Protein AF-C4GML8-F1 (afdb_monomer_lite)

Structure (mmCIF, N/CA/C/O backbone):
data_AF-C4GML8-F1
#
_entry.id   AF-C4GML8-F1
#
loop_
_atom_site.group_PDB
_atom_site.id
_atom_site.type_symbol
_atom_site.label_atom_id
_atom_site.label_alt_id
_atom_site.label_comp_id
_atom_site.label_asym_id
_atom_site.label_entity_id
_atom_site.label_seq_id
_atom_site.pdbx_PDB_ins_code
_atom_site.Cartn_x
_atom_site.Cartn_y
_atom_site.Cartn_z
_atom_site.occupancy
_atom_site.B_iso_or_equiv
_atom_site.auth_seq_id
_atom_site.auth_comp_id
_atom_site.auth_asym_id
_atom_site.auth_atom_id
_atom_site.pdbx_PDB_model_num
ATOM 1 N N . MET A 1 1 ? 19.167 20.662 -30.685 1.00 49.91 1 MET A N 1
ATOM 2 C CA . MET A 1 1 ? 19.115 19.380 -29.944 1.00 49.91 1 MET A CA 1
ATOM 3 C C . MET A 1 1 ? 18.781 18.177 -30.853 1.00 49.91 1 MET A C 1
ATOM 5 O O . MET A 1 1 ? 18.110 17.264 -30.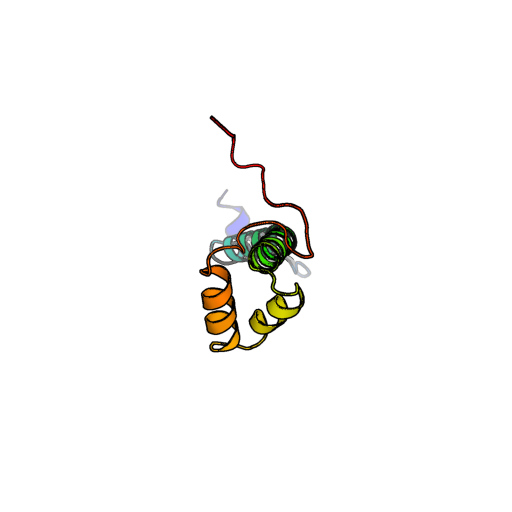412 1.00 49.91 1 MET A O 1
ATOM 9 N N . TRP A 1 2 ? 19.247 18.141 -32.112 1.00 54.75 2 TRP A N 1
ATOM 10 C CA . TRP A 1 2 ? 19.088 16.977 -33.018 1.00 54.75 2 TRP A CA 1
ATOM 11 C C . TRP A 1 2 ? 20.433 16.409 -33.516 1.00 54.75 2 TRP A C 1
ATOM 13 O O . TRP A 1 2 ? 20.483 15.290 -34.006 1.00 54.75 2 TRP A O 1
ATOM 23 N N . LEU A 1 3 ? 21.545 17.137 -33.335 1.00 54.97 3 LEU A N 1
ATOM 24 C CA . LEU A 1 3 ? 22.870 16.745 -33.842 1.00 54.97 3 LEU A CA 1
ATOM 25 C C . LEU A 1 3 ? 23.557 15.635 -33.025 1.00 54.97 3 LEU A C 1
ATOM 27 O O . LEU A 1 3 ? 24.252 14.805 -33.595 1.00 54.97 3 LEU A O 1
ATOM 31 N N . VAL A 1 4 ? 23.300 15.543 -31.715 1.00 60.91 4 VAL A N 1
ATOM 32 C CA . VAL A 1 4 ? 23.868 14.484 -30.846 1.00 60.91 4 VAL A CA 1
ATOM 33 C C . VAL A 1 4 ? 23.295 13.097 -31.186 1.00 60.91 4 VAL A C 1
ATOM 35 O O . VAL A 1 4 ? 23.887 12.066 -30.891 1.00 60.91 4 VAL A O 1
ATOM 38 N N . ALA A 1 5 ? 22.156 13.056 -31.880 1.00 61.53 5 ALA A N 1
ATOM 39 C CA . ALA A 1 5 ? 21.475 11.833 -32.276 1.00 61.53 5 ALA A CA 1
ATOM 40 C C . ALA A 1 5 ? 22.015 11.192 -33.581 1.00 61.53 5 ALA A C 1
ATOM 42 O O . ALA A 1 5 ? 21.501 10.170 -34.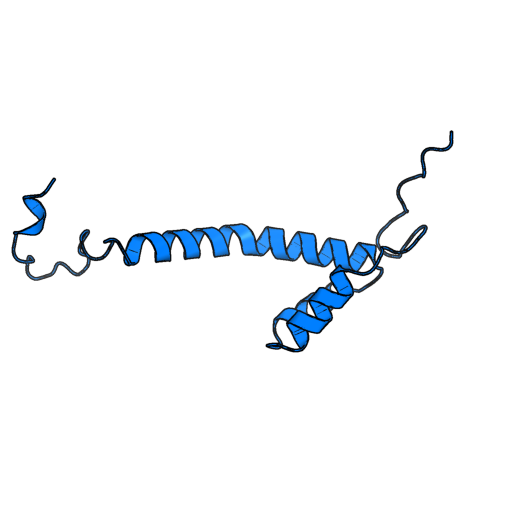033 1.00 61.53 5 ALA A O 1
ATOM 43 N N . ALA A 1 6 ? 23.039 11.741 -34.221 1.00 67.50 6 ALA A N 1
ATOM 44 C CA . ALA A 1 6 ? 23.612 11.130 -35.425 1.00 67.50 6 ALA A CA 1
ATOM 45 C C . ALA A 1 6 ? 25.017 10.562 -35.199 1.00 67.50 6 ALA A C 1
ATOM 47 O O . ALA A 1 6 ? 25.541 9.881 -36.077 1.00 67.50 6 ALA A O 1
ATOM 48 N N . LEU A 1 7 ? 25.621 10.821 -34.035 1.00 71.75 7 LEU A N 1
ATOM 49 C CA . LEU A 1 7 ? 26.979 10.377 -33.762 1.00 71.75 7 LEU A CA 1
ATOM 50 C C . LEU A 1 7 ? 27.003 8.871 -33.445 1.00 71.75 7 LEU A C 1
ATOM 52 O O . LEU A 1 7 ? 26.154 8.399 -32.677 1.00 71.75 7 LEU A O 1
ATOM 56 N N . PRO A 1 8 ? 27.929 8.110 -34.059 1.00 68.25 8 PRO A N 1
ATOM 57 C CA . PRO A 1 8 ? 28.176 6.724 -33.686 1.00 68.25 8 PRO A CA 1
ATOM 58 C C . PRO A 1 8 ? 28.634 6.654 -32.224 1.00 68.25 8 PRO A C 1
ATOM 60 O O . PRO A 1 8 ? 29.220 7.601 -31.706 1.00 68.25 8 PRO A O 1
ATOM 63 N N . ASN A 1 9 ? 28.324 5.548 -31.546 1.00 73.19 9 ASN A N 1
ATOM 64 C CA . ASN A 1 9 ? 28.682 5.388 -30.138 1.00 73.19 9 ASN A CA 1
ATOM 65 C C . ASN A 1 9 ? 30.205 5.295 -29.991 1.00 73.19 9 ASN A C 1
ATOM 67 O O . ASN A 1 9 ? 30.847 4.539 -30.726 1.00 73.19 9 ASN A O 1
ATOM 71 N N . GLU A 1 10 ? 30.752 6.001 -29.004 1.00 81.25 10 GLU A N 1
ATOM 72 C CA . GLU A 1 10 ? 32.143 5.821 -28.603 1.00 81.25 10 GLU A CA 1
ATOM 73 C C . GLU A 1 10 ? 32.313 4.411 -28.001 1.00 81.25 10 GLU A C 1
ATOM 75 O O . GLU A 1 10 ? 31.476 3.980 -27.194 1.00 81.25 10 GLU A O 1
ATOM 80 N N . PRO A 1 11 ? 33.360 3.653 -28.374 1.00 76.62 11 PRO A N 1
ATOM 81 C CA . PRO A 1 11 ? 33.616 2.349 -27.780 1.00 76.62 11 PRO A CA 1
ATOM 82 C C . PRO A 1 11 ? 33.846 2.503 -26.271 1.00 76.62 11 PRO A C 1
ATOM 84 O O . PRO A 1 11 ? 34.821 3.119 -25.847 1.00 76.62 11 PRO A O 1
ATOM 87 N N . GLY A 1 12 ? 32.946 1.941 -25.461 1.00 74.50 12 GLY A N 1
ATOM 88 C CA . GLY A 1 12 ? 32.971 2.063 -23.999 1.00 74.50 12 GLY A CA 1
ATOM 89 C C . GLY A 1 12 ? 31.828 2.889 -23.410 1.00 74.50 12 GLY A C 1
ATOM 90 O O . GLY A 1 12 ? 31.694 2.911 -22.191 1.00 74.50 12 GLY A O 1
ATOM 91 N N . ASP A 1 13 ? 30.980 3.510 -24.236 1.00 73.75 13 ASP A N 1
ATOM 92 C CA . ASP A 1 13 ? 29.756 4.152 -23.757 1.00 73.75 13 ASP A CA 1
ATOM 93 C C . ASP A 1 13 ? 28.625 3.125 -23.571 1.00 73.75 13 ASP A C 1
ATOM 95 O O . ASP A 1 13 ? 28.043 2.601 -24.524 1.00 73.75 13 ASP A O 1
ATOM 99 N N . ASN A 1 14 ? 28.339 2.814 -22.312 1.00 70.50 14 ASN A N 1
ATOM 100 C CA . ASN A 1 14 ? 27.311 1.880 -21.861 1.00 70.50 14 ASN A CA 1
ATOM 101 C C . ASN A 1 14 ? 25.982 2.564 -21.492 1.00 70.50 14 ASN A C 1
ATOM 103 O O . ASN A 1 14 ? 25.011 1.859 -21.219 1.00 70.50 14 ASN A O 1
ATOM 107 N N . PHE A 1 15 ? 25.908 3.902 -21.488 1.00 73.56 15 PHE A N 1
ATOM 108 C CA . PHE A 1 15 ? 24.691 4.632 -21.130 1.00 73.56 15 PHE A CA 1
ATOM 109 C C . PHE A 1 15 ? 24.387 5.757 -22.119 1.00 73.56 15 PHE A C 1
ATOM 111 O O . PHE A 1 15 ? 24.957 6.845 -22.068 1.00 73.56 15 PHE A O 1
ATOM 118 N N . ARG A 1 16 ? 23.399 5.527 -22.986 1.00 71.94 16 ARG A N 1
ATOM 119 C CA . ARG A 1 16 ? 23.022 6.497 -24.013 1.00 71.94 16 ARG A CA 1
ATOM 120 C C . ARG A 1 16 ? 21.846 7.325 -23.516 1.00 71.94 16 ARG A C 1
ATOM 122 O O . ARG A 1 16 ? 20.754 6.808 -23.294 1.00 71.94 16 ARG A O 1
ATOM 129 N N . TRP A 1 17 ? 21.997 8.646 -23.492 1.00 68.00 17 TRP A N 1
ATOM 130 C CA . TRP A 1 17 ? 20.898 9.588 -23.209 1.00 68.00 17 TRP A CA 1
ATOM 131 C C . TRP A 1 17 ? 19.679 9.434 -24.144 1.00 68.00 17 TRP A C 1
ATOM 133 O O . TRP A 1 17 ? 18.602 9.943 -23.852 1.00 68.00 17 TRP A O 1
ATOM 143 N N . ARG A 1 18 ? 19.832 8.723 -25.269 1.00 66.44 18 ARG A N 1
ATOM 144 C CA . ARG A 1 18 ? 18.767 8.402 -26.235 1.00 66.44 18 ARG A CA 1
ATOM 145 C C . ARG A 1 18 ? 17.956 7.161 -25.861 1.00 66.44 18 ARG A C 1
ATOM 147 O O . ARG A 1 18 ? 16.822 7.043 -26.317 1.00 66.44 18 ARG A O 1
ATOM 154 N N . ASP A 1 19 ? 18.502 6.287 -25.018 1.00 67.00 19 ASP A N 1
ATOM 155 C CA . ASP A 1 19 ? 17.806 5.106 -24.493 1.00 67.00 19 ASP A CA 1
ATOM 156 C C . ASP A 1 19 ? 16.831 5.503 -23.364 1.00 67.00 19 ASP A C 1
ATOM 158 O O . ASP A 1 19 ? 15.812 4.849 -23.155 1.00 67.00 19 ASP A O 1
ATOM 162 N N . LEU A 1 20 ? 17.048 6.671 -22.739 1.00 65.62 20 LEU A N 1
ATOM 163 C CA . LEU A 1 20 ? 16.047 7.387 -21.931 1.00 65.62 20 LE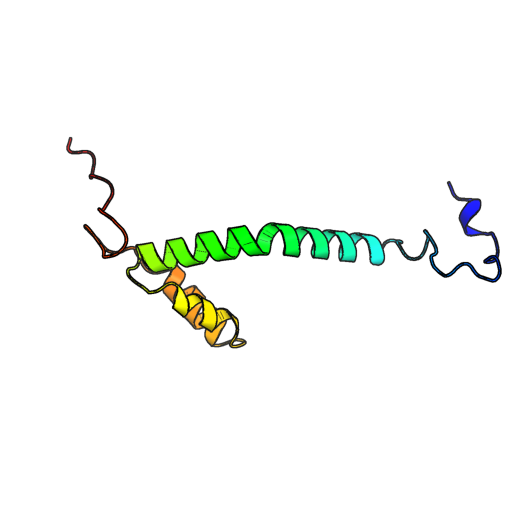U A CA 1
ATOM 164 C C . LEU A 1 20 ? 14.905 7.996 -22.769 1.00 65.62 20 LEU A C 1
ATOM 166 O O . LEU A 1 20 ? 14.147 8.819 -22.254 1.00 65.62 20 LEU A O 1
ATOM 170 N N . GLY A 1 21 ? 14.801 7.649 -24.058 1.00 68.56 21 GLY A N 1
ATOM 171 C CA . GLY A 1 21 ? 13.776 8.134 -24.979 1.00 68.56 21 GLY A CA 1
ATOM 172 C C . GLY A 1 21 ? 12.343 7.860 -24.503 1.00 68.56 21 GLY A C 1
ATOM 173 O O . GLY A 1 21 ? 12.103 7.442 -23.374 1.00 68.56 21 GLY A O 1
ATOM 174 N N . ALA A 1 22 ? 11.361 8.073 -25.380 1.00 66.75 22 ALA A N 1
ATOM 175 C CA . ALA A 1 22 ? 9.933 8.101 -25.029 1.00 66.75 22 ALA A CA 1
ATOM 176 C C . ALA A 1 22 ? 9.408 6.909 -24.191 1.00 66.75 22 ALA A C 1
ATOM 178 O O . ALA A 1 22 ? 8.407 7.072 -23.504 1.00 66.75 22 ALA A O 1
ATOM 179 N N . ALA A 1 23 ? 10.069 5.745 -24.211 1.00 71.00 23 ALA A N 1
ATOM 180 C CA . ALA A 1 23 ? 9.727 4.582 -23.388 1.00 71.00 23 ALA A CA 1
ATOM 181 C C . ALA A 1 23 ? 10.492 4.486 -22.046 1.00 71.00 23 ALA A C 1
ATOM 183 O O . ALA A 1 23 ? 9.960 3.934 -21.086 1.00 71.00 23 ALA A O 1
ATOM 184 N N . GLY A 1 24 ? 11.713 5.023 -21.948 1.00 83.44 24 GLY A N 1
ATOM 185 C CA . GLY A 1 24 ? 12.542 4.942 -20.739 1.00 83.44 24 GLY A CA 1
ATOM 186 C C . GLY A 1 24 ? 12.114 5.945 -19.670 1.00 83.44 24 GLY A C 1
ATOM 187 O O . GLY A 1 24 ? 11.896 5.578 -18.518 1.00 83.44 24 GLY A O 1
ATOM 188 N N . LEU A 1 25 ? 11.912 7.207 -20.056 1.00 84.75 25 LEU A N 1
ATOM 189 C CA . LEU A 1 25 ? 11.470 8.262 -19.140 1.00 84.75 25 LEU A CA 1
ATOM 190 C C . LEU A 1 25 ? 10.186 7.918 -18.350 1.00 84.75 25 LEU A C 1
ATOM 192 O O . LEU A 1 25 ? 10.218 8.042 -17.124 1.00 84.75 25 LEU A O 1
ATOM 196 N N . PRO A 1 26 ? 9.075 7.463 -18.972 1.00 89.56 26 PRO A N 1
ATOM 197 C CA . PRO A 1 26 ? 7.876 7.111 -18.214 1.00 89.56 26 PRO A CA 1
ATOM 198 C C . PRO A 1 26 ? 8.119 5.950 -17.244 1.00 89.56 26 PRO A C 1
ATOM 200 O O . PRO A 1 26 ? 7.585 5.976 -16.140 1.00 89.56 26 PRO A O 1
ATOM 203 N N . PHE A 1 27 ? 8.962 4.974 -17.597 1.00 89.44 27 PHE A N 1
ATOM 204 C CA . PHE A 1 27 ? 9.310 3.875 -16.695 1.00 89.44 27 PHE A CA 1
ATOM 205 C C . PHE A 1 27 ? 9.993 4.380 -15.415 1.00 89.44 27 PHE A C 1
ATOM 207 O O . PHE A 1 27 ? 9.560 4.046 -14.312 1.00 89.44 27 PHE A O 1
ATOM 214 N N . TYR A 1 28 ? 11.008 5.243 -15.541 1.00 90.06 28 TYR A N 1
ATOM 215 C CA . TYR A 1 28 ? 11.703 5.807 -14.377 1.00 90.06 28 TYR A CA 1
ATOM 216 C C . TYR A 1 28 ? 10.789 6.683 -13.515 1.00 90.06 28 TYR A C 1
ATOM 218 O O . TYR A 1 28 ? 10.846 6.603 -12.288 1.00 90.06 28 TYR A O 1
ATOM 226 N N . VAL A 1 29 ? 9.913 7.482 -14.132 1.00 93.38 29 VAL A N 1
ATOM 227 C CA . VAL A 1 29 ? 8.930 8.297 -13.400 1.00 93.38 29 VAL A CA 1
ATOM 228 C C . VAL A 1 29 ? 7.968 7.411 -12.607 1.00 93.38 29 VAL A C 1
ATOM 230 O O . VAL A 1 29 ? 7.750 7.662 -11.423 1.00 93.38 29 VAL A O 1
ATOM 233 N N . MET A 1 30 ? 7.441 6.346 -13.218 1.00 94.19 30 MET A N 1
ATOM 234 C CA . MET A 1 30 ? 6.559 5.395 -12.535 1.00 94.19 30 MET A CA 1
ATOM 235 C C . MET A 1 30 ? 7.271 4.675 -11.387 1.00 94.19 30 MET A C 1
ATOM 237 O O . MET A 1 30 ? 6.680 4.492 -10.325 1.00 94.19 30 MET A O 1
ATOM 241 N N . MET A 1 31 ? 8.549 4.319 -11.556 1.00 94.94 31 MET A N 1
ATOM 242 C CA . MET A 1 31 ? 9.351 3.698 -10.497 1.00 94.94 31 MET A CA 1
ATOM 243 C C . MET A 1 31 ? 9.530 4.637 -9.295 1.00 94.94 31 MET A C 1
ATOM 245 O O . MET A 1 31 ? 9.323 4.228 -8.154 1.00 94.94 31 MET A O 1
ATOM 249 N N . LEU A 1 32 ? 9.873 5.905 -9.542 1.00 96.50 32 LEU A N 1
ATOM 250 C CA . LEU A 1 32 ? 10.011 6.914 -8.487 1.00 96.50 32 LEU A CA 1
ATOM 251 C C . LEU A 1 32 ? 8.677 7.183 -7.785 1.00 96.50 32 LEU A C 1
ATOM 253 O O . LEU A 1 32 ? 8.635 7.254 -6.558 1.00 96.50 32 LEU A O 1
ATOM 257 N N . TYR A 1 33 ? 7.586 7.286 -8.546 1.00 97.00 33 TYR A N 1
ATOM 258 C CA . TYR A 1 33 ? 6.242 7.449 -7.998 1.00 97.00 33 TYR A CA 1
ATOM 259 C C . TYR A 1 33 ? 5.839 6.264 -7.111 1.00 97.00 33 TYR A C 1
ATOM 261 O O . TYR A 1 33 ? 5.349 6.471 -6.000 1.00 97.00 33 TYR A O 1
ATOM 269 N N . ALA A 1 34 ? 6.092 5.029 -7.552 1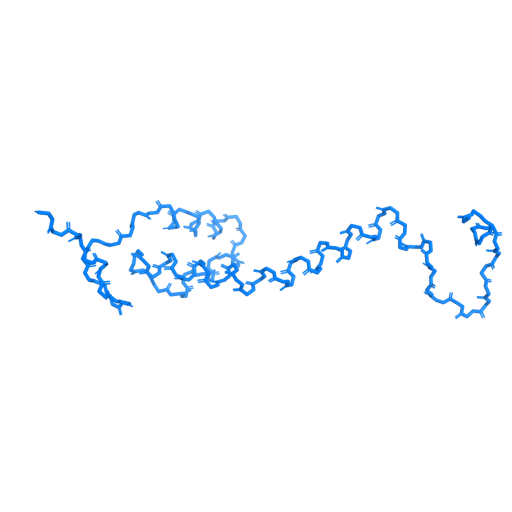.00 96.19 34 ALA A N 1
ATOM 270 C CA . ALA A 1 34 ? 5.802 3.832 -6.767 1.00 96.19 34 ALA A CA 1
ATOM 271 C C . ALA A 1 34 ? 6.588 3.828 -5.446 1.00 96.19 34 ALA A C 1
ATOM 273 O O . ALA A 1 34 ? 6.007 3.637 -4.382 1.00 96.19 34 ALA A O 1
ATOM 274 N N . LEU A 1 35 ? 7.889 4.133 -5.484 1.00 97.12 35 LEU A N 1
ATOM 275 C CA . LEU A 1 35 ? 8.721 4.225 -4.278 1.00 97.12 35 LEU A CA 1
ATOM 276 C C . LEU A 1 35 ? 8.235 5.313 -3.315 1.00 97.12 35 LEU A C 1
ATOM 278 O O . LEU A 1 35 ? 8.150 5.077 -2.110 1.00 97.12 35 LEU A O 1
ATOM 282 N N . ALA A 1 36 ? 7.884 6.487 -3.842 1.00 97.50 36 ALA A N 1
ATOM 283 C CA . ALA A 1 36 ? 7.389 7.600 -3.040 1.00 97.50 36 ALA A CA 1
ATOM 284 C C . ALA A 1 36 ? 6.031 7.301 -2.384 1.00 97.50 36 ALA A C 1
ATOM 286 O O . ALA A 1 36 ? 5.750 7.803 -1.296 1.00 97.50 36 ALA A O 1
ATOM 287 N N . THR A 1 37 ? 5.188 6.489 -3.028 1.00 97.19 37 THR A N 1
ATOM 288 C CA . THR A 1 37 ? 3.821 6.214 -2.563 1.00 97.19 37 THR A CA 1
ATOM 289 C C . THR A 1 37 ? 3.678 4.939 -1.732 1.00 97.19 37 THR A C 1
ATOM 291 O O . THR A 1 37 ? 2.733 4.854 -0.955 1.00 97.19 37 THR A O 1
ATOM 294 N N . ILE A 1 38 ? 4.627 3.995 -1.778 1.00 95.81 38 ILE A N 1
ATOM 295 C CA . ILE A 1 38 ? 4.565 2.744 -0.994 1.00 95.81 38 ILE A CA 1
ATOM 296 C C . ILE A 1 38 ? 4.310 3.003 0.497 1.00 95.81 38 ILE A C 1
ATOM 298 O O . ILE A 1 38 ? 3.382 2.441 1.077 1.00 95.81 38 ILE A O 1
ATOM 302 N N . VAL A 1 39 ? 5.100 3.878 1.125 1.00 96.94 39 VAL A N 1
ATOM 303 C CA . VAL A 1 39 ? 4.974 4.165 2.562 1.00 96.94 39 VAL A CA 1
ATOM 304 C C . VAL A 1 39 ? 3.625 4.816 2.907 1.00 96.94 39 VAL A C 1
ATOM 306 O O . VAL A 1 39 ? 2.926 4.273 3.769 1.00 96.94 39 VAL A O 1
ATOM 309 N N . PRO A 1 40 ? 3.204 5.930 2.268 1.00 96.88 40 PRO A N 1
ATOM 310 C CA . PRO A 1 40 ? 1.922 6.551 2.596 1.00 96.88 40 PRO A CA 1
ATOM 311 C C . PRO A 1 40 ? 0.717 5.665 2.251 1.00 96.88 40 PRO A C 1
ATOM 313 O O . PRO A 1 40 ? -0.246 5.648 3.016 1.00 96.88 40 PRO A O 1
ATOM 316 N N . THR A 1 41 ? 0.762 4.878 1.171 1.00 95.25 41 THR A N 1
ATOM 317 C CA . THR A 1 41 ? -0.316 3.936 0.828 1.00 95.25 41 THR A CA 1
ATOM 318 C C . THR A 1 41 ? -0.469 2.854 1.896 1.00 95.25 41 THR A C 1
ATOM 320 O O . THR A 1 41 ? -1.586 2.609 2.357 1.00 95.25 41 THR A O 1
ATOM 323 N N . CYS A 1 42 ? 0.634 2.263 2.368 1.00 95.88 42 CYS A N 1
ATOM 324 C CA . CYS A 1 42 ? 0.605 1.314 3.482 1.00 95.88 42 CYS A CA 1
ATOM 325 C C . CYS A 1 42 ? 0.052 1.959 4.763 1.00 95.88 42 CYS A C 1
ATOM 327 O O . CYS A 1 42 ? -0.826 1.385 5.407 1.00 95.88 42 CYS A O 1
ATOM 329 N N . ALA A 1 43 ? 0.508 3.167 5.108 1.00 96.56 43 ALA A N 1
ATOM 330 C CA . ALA A 1 43 ? 0.071 3.873 6.312 1.00 96.56 43 ALA A CA 1
ATOM 331 C C . ALA A 1 43 ? -1.440 4.170 6.309 1.00 96.56 43 ALA A C 1
ATOM 333 O O . ALA A 1 43 ? -2.129 3.884 7.289 1.00 96.56 43 ALA A O 1
ATOM 334 N N . VAL A 1 44 ? -1.977 4.694 5.200 1.00 95.94 44 VAL A N 1
ATOM 335 C CA . VAL A 1 44 ? -3.415 4.987 5.069 1.00 95.94 44 VAL A CA 1
ATOM 336 C C . VAL A 1 44 ? -4.244 3.703 5.092 1.00 95.94 44 VAL A C 1
ATOM 338 O O . VAL A 1 44 ? -5.291 3.669 5.736 1.00 95.94 44 VAL A O 1
ATOM 341 N N . THR A 1 45 ? -3.773 2.633 4.452 1.00 95.62 45 THR A N 1
ATOM 342 C CA . THR A 1 45 ? -4.489 1.348 4.429 1.00 95.62 45 THR A CA 1
ATOM 343 C C . THR A 1 45 ? -4.578 0.735 5.825 1.00 95.62 45 THR A C 1
ATOM 345 O O . THR A 1 45 ? -5.653 0.318 6.247 1.00 95.62 45 THR A O 1
ATOM 348 N N . VAL A 1 46 ? -3.477 0.745 6.585 1.00 95.88 46 VAL A N 1
ATOM 349 C CA . VAL A 1 46 ? -3.466 0.275 7.979 1.00 95.88 46 VAL A CA 1
ATOM 350 C C . VAL A 1 46 ? -4.389 1.122 8.852 1.00 95.88 46 VAL A C 1
ATOM 352 O O . VAL A 1 46 ? -5.161 0.556 9.620 1.00 95.88 46 VAL A O 1
ATOM 355 N N . ARG A 1 47 ? -4.387 2.453 8.688 1.00 93.50 47 ARG A N 1
ATOM 356 C CA . ARG A 1 47 ? -5.322 3.336 9.399 1.00 93.50 47 ARG A CA 1
ATOM 357 C C . ARG A 1 47 ? -6.778 2.981 9.099 1.00 93.50 47 ARG A C 1
ATOM 359 O O . ARG A 1 47 ? -7.568 2.862 10.022 1.00 93.50 47 ARG A O 1
ATOM 366 N N . ARG A 1 48 ? -7.129 2.751 7.831 1.00 93.38 48 ARG A N 1
ATOM 367 C CA . ARG A 1 48 ? -8.494 2.359 7.439 1.00 93.38 48 ARG A CA 1
ATOM 368 C C . ARG A 1 48 ? -8.904 1.002 8.006 1.00 93.38 48 ARG A C 1
ATOM 370 O O . ARG A 1 48 ? -10.055 0.838 8.396 1.00 93.38 48 ARG A O 1
ATOM 377 N N . LEU A 1 49 ? -7.976 0.048 8.077 1.00 94.38 49 LEU A N 1
ATOM 378 C CA . LEU A 1 49 ? -8.216 -1.232 8.745 1.00 94.38 49 LEU A CA 1
ATOM 379 C C . LEU A 1 49 ? -8.456 -1.034 10.248 1.00 94.38 49 LEU A C 1
ATOM 381 O O . LEU A 1 49 ? -9.394 -1.613 10.787 1.00 94.38 49 LEU A O 1
ATOM 385 N N . HIS A 1 50 ? -7.667 -0.181 10.904 1.00 93.12 50 HIS A N 1
ATOM 386 C CA . HIS A 1 50 ? -7.841 0.150 12.323 1.00 93.12 50 HIS A CA 1
ATOM 387 C C . HIS A 1 50 ? -9.161 0.874 12.598 1.00 93.12 50 HIS A C 1
ATOM 389 O O . HIS A 1 50 ? -9.828 0.549 13.575 1.00 93.12 50 HIS A O 1
ATOM 395 N N . ASP A 1 51 ? -9.584 1.793 11.722 1.00 89.00 51 ASP A N 1
ATOM 396 C CA . ASP A 1 51 ? -10.876 2.489 11.836 1.00 89.00 51 ASP A CA 1
ATOM 397 C C . ASP A 1 51 ? -12.055 1.494 11.882 1.00 89.00 51 ASP A C 1
ATOM 399 O O . ASP A 1 51 ? -13.055 1.741 12.555 1.00 89.00 51 ASP A O 1
ATOM 403 N N . ALA A 1 52 ? -11.942 0.366 11.173 1.00 90.44 52 ALA A N 1
ATOM 404 C CA . ALA A 1 52 ? -12.930 -0.716 11.129 1.00 90.44 52 ALA A CA 1
ATOM 405 C C . ALA A 1 52 ? -12.653 -1.849 12.140 1.00 90.44 52 ALA A C 1
ATOM 407 O O . ALA A 1 52 ? -13.198 -2.942 12.008 1.00 90.44 52 ALA A O 1
ATOM 408 N N . ASP A 1 53 ? -11.801 -1.592 13.135 1.00 90.94 53 ASP A N 1
ATOM 409 C CA . ASP A 1 53 ? -11.388 -2.530 14.180 1.00 90.94 53 ASP A CA 1
ATOM 410 C C . ASP A 1 53 ? -10.751 -3.833 13.652 1.00 90.94 53 ASP A C 1
ATOM 412 O O . ASP A 1 53 ? -10.810 -4.880 14.291 1.00 90.94 53 ASP A O 1
ATOM 416 N N . TYR A 1 54 ? -10.078 -3.788 12.499 1.00 93.19 54 TYR A N 1
ATOM 417 C CA . TYR A 1 54 ? -9.234 -4.876 11.997 1.00 93.19 54 TYR A CA 1
ATOM 418 C C . TYR A 1 54 ? -7.764 -4.644 12.360 1.00 93.19 54 TYR A C 1
ATOM 420 O O . TYR A 1 54 ? -7.302 -3.517 12.516 1.00 93.19 54 TYR A O 1
ATOM 428 N N . SER A 1 55 ? -6.980 -5.720 12.485 1.00 93.62 55 SER A N 1
ATOM 429 C CA . SER A 1 55 ? -5.533 -5.593 12.705 1.00 93.62 55 SER A CA 1
ATOM 430 C C . SER A 1 55 ? -4.808 -5.123 11.434 1.00 93.62 55 SER A C 1
ATOM 432 O O . SER A 1 55 ? -5.214 -5.424 10.314 1.00 93.62 55 SER A O 1
ATOM 434 N N . GLY A 1 56 ? -3.672 -4.435 11.589 1.00 92.38 56 GLY A N 1
ATOM 435 C CA . GLY A 1 56 ? -2.866 -3.996 10.436 1.00 92.38 56 GLY A CA 1
ATOM 436 C C . GLY A 1 56 ? -2.325 -5.156 9.584 1.00 92.38 56 GLY A C 1
ATOM 437 O O . GLY A 1 56 ? -2.032 -4.976 8.407 1.00 92.38 56 GLY A O 1
ATOM 438 N N . TRP A 1 57 ? -2.255 -6.365 10.151 1.00 95.00 57 TRP A N 1
ATOM 439 C CA . TRP A 1 57 ? -1.818 -7.581 9.462 1.00 95.00 57 TRP A CA 1
ATOM 440 C C . TRP A 1 57 ? -2.728 -7.998 8.304 1.00 95.00 57 TRP A C 1
ATOM 442 O O . TRP A 1 57 ? -2.265 -8.690 7.401 1.00 95.00 57 TRP A O 1
ATOM 452 N N . TRP A 1 58 ? -3.981 -7.536 8.271 1.00 95.00 58 TRP A N 1
ATOM 453 C CA . TRP A 1 58 ? -4.880 -7.767 7.137 1.00 95.00 58 TRP A CA 1
ATOM 454 C C . TRP A 1 58 ? -4.369 -7.135 5.832 1.00 95.00 58 TRP A C 1
ATOM 456 O O . TRP A 1 58 ? -4.723 -7.615 4.758 1.00 95.00 58 TRP A O 1
ATOM 466 N N . LEU A 1 59 ? -3.458 -6.151 5.902 1.00 95.62 59 LEU A N 1
ATOM 467 C CA . LEU A 1 59 ? -2.744 -5.619 4.735 1.00 95.62 59 LEU A CA 1
ATOM 468 C C . LEU A 1 59 ? -2.021 -6.722 3.943 1.00 95.62 59 LEU A C 1
ATOM 470 O O . LEU A 1 59 ? -1.912 -6.624 2.723 1.00 95.62 59 LEU A O 1
ATOM 474 N N . LEU A 1 60 ? -1.567 -7.792 4.611 1.00 95.25 60 LEU A N 1
ATOM 475 C CA . LEU A 1 60 ? -0.859 -8.895 3.959 1.00 95.25 60 LEU A CA 1
ATOM 476 C C . LEU A 1 60 ? -1.717 -9.643 2.929 1.00 95.25 60 LEU A C 1
ATOM 478 O O . LEU A 1 60 ? -1.159 -10.298 2.051 1.00 95.25 60 LEU A O 1
ATOM 482 N N . LEU A 1 61 ? -3.049 -9.519 2.984 1.00 94.75 61 LEU A N 1
ATOM 483 C CA . LEU A 1 61 ? -3.922 -10.051 1.939 1.00 94.75 61 LEU A CA 1
ATOM 484 C C . LEU A 1 61 ? -3.596 -9.459 0.566 1.00 94.75 61 LEU A C 1
ATOM 486 O O . LEU A 1 61 ? -3.715 -10.168 -0.423 1.00 94.75 61 LEU A O 1
ATOM 490 N N . GLY A 1 62 ? -3.105 -8.219 0.490 1.00 92.81 62 GLY A N 1
ATOM 491 C CA . GLY A 1 62 ? -2.686 -7.609 -0.775 1.00 92.81 62 GLY A CA 1
ATOM 492 C C . GLY A 1 62 ? -1.545 -8.354 -1.484 1.00 92.81 62 GLY A C 1
ATOM 493 O O . GLY A 1 62 ? -1.362 -8.173 -2.680 1.00 92.81 62 GLY A O 1
ATOM 494 N N . PHE A 1 63 ? -0.803 -9.229 -0.791 1.00 93.19 63 PHE A N 1
ATOM 495 C CA . PHE A 1 63 ? 0.212 -10.086 -1.420 1.00 93.19 63 PHE A CA 1
ATOM 496 C C . PHE A 1 63 ? -0.369 -11.345 -2.078 1.00 93.19 63 PHE A C 1
ATOM 498 O O . PHE A 1 63 ? 0.354 -12.055 -2.778 1.00 93.19 63 PHE A O 1
ATOM 505 N N . ILE A 1 64 ? -1.656 -11.643 -1.868 1.00 95.19 64 ILE A N 1
ATOM 506 C CA . ILE A 1 64 ? -2.349 -12.754 -2.522 1.00 95.19 64 ILE A CA 1
ATOM 507 C C . ILE A 1 64 ? -3.043 -12.203 -3.777 1.00 95.19 64 ILE A C 1
ATOM 509 O O . ILE A 1 64 ? -4.012 -11.445 -3.653 1.00 95.19 64 ILE A O 1
ATOM 513 N N . PRO A 1 65 ? -2.598 -12.587 -4.988 1.00 91.31 65 PRO A N 1
ATOM 514 C CA . PRO A 1 65 ? -3.121 -12.016 -6.220 1.00 91.31 65 PRO A CA 1
ATOM 515 C C . PRO A 1 65 ? -4.609 -12.333 -6.393 1.00 91.31 65 PRO A C 1
ATOM 517 O O . PRO A 1 65 ? -5.074 -13.428 -6.059 1.00 91.31 65 PRO A O 1
ATOM 520 N N . TYR A 1 66 ? -5.341 -11.372 -6.956 1.00 94.19 66 TYR A N 1
ATOM 521 C CA . TYR A 1 66 ? -6.780 -11.415 -7.237 1.00 94.19 66 TYR A CA 1
ATOM 522 C C . TYR A 1 66 ? -7.678 -11.494 -5.995 1.00 94.19 66 TYR A C 1
ATOM 524 O O . TYR A 1 66 ? -8.410 -10.553 -5.698 1.00 94.19 66 TYR A O 1
ATOM 532 N N . ILE A 1 67 ? -7.648 -12.611 -5.267 1.00 94.88 67 ILE A N 1
ATOM 533 C CA . ILE A 1 67 ? -8.582 -12.873 -4.161 1.00 94.88 67 ILE A CA 1
ATOM 534 C C . ILE A 1 67 ? -8.237 -12.014 -2.946 1.00 94.88 67 ILE A C 1
ATOM 536 O O . ILE A 1 67 ? -9.130 -11.474 -2.297 1.00 94.88 67 ILE A O 1
ATOM 540 N N . GLY A 1 68 ? -6.949 -11.876 -2.638 1.00 94.50 68 GLY A N 1
ATOM 541 C CA . GLY A 1 68 ? -6.507 -11.095 -1.493 1.00 94.50 68 GLY A CA 1
ATOM 542 C C . GLY A 1 68 ? -6.739 -9.602 -1.671 1.00 94.50 68 GLY A C 1
ATOM 543 O O . GLY A 1 68 ? -7.252 -8.957 -0.760 1.00 94.50 68 GLY A O 1
ATOM 544 N N . GLU A 1 69 ? -6.464 -9.072 -2.865 1.00 93.06 69 GLU A N 1
ATOM 545 C CA . GLU A 1 69 ? -6.806 -7.691 -3.219 1.00 93.06 69 GLU A CA 1
ATOM 546 C C . GLU A 1 69 ? -8.318 -7.444 -3.158 1.00 93.06 69 GLU A C 1
ATOM 548 O O . GLU A 1 69 ? -8.744 -6.450 -2.574 1.00 93.06 69 GLU A O 1
ATOM 553 N N . ALA A 1 70 ? -9.140 -8.359 -3.685 1.00 95.12 70 ALA A N 1
ATOM 554 C CA . ALA A 1 70 ? -10.596 -8.239 -3.615 1.00 95.12 70 ALA A CA 1
ATOM 555 C C . ALA A 1 70 ? -11.114 -8.257 -2.165 1.00 95.12 70 ALA A C 1
ATOM 557 O O . ALA A 1 70 ? -11.970 -7.449 -1.801 1.00 95.12 70 ALA A O 1
ATOM 558 N N . ALA A 1 71 ? -10.577 -9.143 -1.322 1.00 94.62 71 ALA A N 1
ATOM 559 C CA . ALA A 1 71 ? -10.929 -9.219 0.093 1.00 94.62 71 ALA A CA 1
ATOM 560 C C . ALA A 1 71 ? -10.486 -7.965 0.862 1.00 94.62 71 ALA A C 1
ATOM 562 O O . ALA A 1 71 ? -11.269 -7.402 1.627 1.00 94.62 71 ALA A O 1
ATOM 563 N N . LEU A 1 72 ? -9.258 -7.490 0.633 1.00 95.25 72 LEU A N 1
ATOM 564 C CA . LEU A 1 72 ? -8.746 -6.263 1.241 1.00 95.25 72 LEU A CA 1
ATOM 565 C C . LEU A 1 72 ? -9.571 -5.048 0.804 1.00 95.25 72 LEU A C 1
ATOM 567 O O . LEU A 1 72 ? -9.946 -4.231 1.639 1.00 95.25 72 LEU A O 1
ATOM 571 N N . PHE A 1 73 ? -9.918 -4.954 -0.480 1.00 94.25 73 PHE A N 1
ATOM 572 C CA . PHE A 1 73 ? -10.784 -3.902 -1.000 1.00 94.25 73 PHE A CA 1
ATOM 573 C C . PHE A 1 73 ? -12.159 -3.913 -0.322 1.00 94.25 73 PHE A C 1
ATOM 575 O O . PHE A 1 73 ? -12.615 -2.873 0.151 1.00 94.25 73 PHE A O 1
ATOM 582 N N . ALA A 1 74 ? -12.784 -5.088 -0.189 1.00 93.88 74 ALA A N 1
ATOM 583 C CA . ALA A 1 74 ? -14.056 -5.229 0.514 1.00 93.88 74 ALA A CA 1
ATOM 584 C C . ALA A 1 74 ? -13.970 -4.749 1.977 1.00 93.88 74 ALA A C 1
ATOM 586 O O . ALA A 1 74 ? -14.843 -4.004 2.422 1.00 93.88 74 ALA A O 1
ATOM 587 N N . LEU A 1 75 ? -12.896 -5.101 2.698 1.00 92.88 75 LEU A N 1
ATOM 588 C CA . LEU A 1 75 ? -12.654 -4.634 4.070 1.00 92.88 75 LEU A CA 1
ATOM 589 C C . LEU A 1 75 ? -12.518 -3.107 4.152 1.00 92.88 75 LEU A C 1
ATOM 591 O O . LEU A 1 75 ? -13.072 -2.488 5.057 1.00 92.88 75 LEU A O 1
ATOM 595 N N . LEU A 1 76 ? -11.823 -2.482 3.197 1.00 92.75 76 LEU A N 1
ATOM 596 C CA . LEU A 1 76 ? -11.621 -1.027 3.161 1.00 92.75 76 LEU A CA 1
ATOM 597 C C . LEU A 1 76 ? -12.910 -0.239 2.871 1.00 92.75 76 LEU A C 1
ATOM 599 O O . LEU A 1 76 ? -13.006 0.942 3.235 1.00 92.75 76 LEU A O 1
ATOM 603 N N . CYS A 1 77 ? -13.892 -0.885 2.236 1.00 92.81 77 CYS A N 1
ATOM 604 C CA . CYS A 1 77 ? -15.220 -0.335 1.978 1.00 92.81 77 CYS A CA 1
ATOM 605 C C . CYS A 1 77 ? -16.167 -0.420 3.184 1.00 92.81 77 CYS A C 1
ATOM 607 O O . CYS A 1 77 ? -17.217 0.226 3.165 1.00 92.81 77 CYS A O 1
ATOM 609 N N . PHE A 1 78 ? -15.836 -1.185 4.228 1.00 88.44 78 PHE A N 1
ATOM 610 C CA . PHE A 1 78 ? -16.671 -1.237 5.422 1.00 88.44 78 PHE A CA 1
ATOM 611 C C . PHE A 1 78 ? -16.655 0.083 6.197 1.00 88.44 78 PHE A C 1
ATOM 613 O O . PHE A 1 78 ? -15.691 0.857 6.189 1.00 88.44 78 PHE A O 1
ATOM 620 N N . LYS A 1 79 ? -17.780 0.358 6.864 1.00 85.44 79 LYS A N 1
ATOM 621 C CA . LYS A 1 79 ? -17.900 1.497 7.771 1.00 85.44 79 LYS A CA 1
ATOM 622 C C . LYS A 1 79 ? -17.005 1.245 8.987 1.00 85.44 79 LYS A C 1
ATOM 624 O O . LYS A 1 79 ? -16.939 0.122 9.481 1.00 85.44 79 LYS A O 1
ATOM 629 N N . GLY A 1 80 ? -16.341 2.299 9.458 1.00 80.94 80 GLY A N 1
ATOM 630 C CA . GLY A 1 80 ? -15.597 2.247 10.714 1.00 80.94 80 GLY A CA 1
ATOM 631 C C . GLY A 1 80 ? -16.506 1.893 11.895 1.00 80.94 80 GLY A C 1
ATOM 632 O O . GLY A 1 80 ? -17.714 2.150 11.855 1.00 80.94 80 GLY A O 1
ATOM 633 N N . THR A 1 81 ? -15.928 1.300 12.934 1.00 83.75 81 THR A N 1
ATOM 634 C CA . THR A 1 81 ? -16.625 0.987 14.191 1.00 83.75 81 THR A CA 1
ATOM 635 C C . THR A 1 81 ? -17.212 2.249 14.825 1.00 83.75 81 THR A C 1
ATOM 637 O O . THR A 1 81 ? -16.589 3.308 14.799 1.00 83.75 81 THR A O 1
ATOM 640 N N . ALA A 1 82 ? -18.429 2.143 15.368 1.00 78.62 82 ALA A N 1
ATOM 641 C CA . ALA A 1 82 ? -19.058 3.226 16.120 1.00 78.62 82 ALA A CA 1
ATOM 642 C C . ALA A 1 82 ? -18.576 3.203 17.575 1.00 78.62 82 ALA A C 1
ATOM 644 O O . ALA A 1 82 ? -18.554 2.138 18.193 1.00 78.62 82 ALA A O 1
ATOM 645 N N . GLY A 1 83 ? -18.249 4.375 18.119 1.00 78.69 83 GLY A N 1
ATOM 646 C CA . GLY A 1 83 ? -17.672 4.497 19.455 1.00 78.69 83 GLY A CA 1
ATOM 647 C C . GLY A 1 83 ? -16.193 4.114 19.502 1.00 78.69 83 GLY A C 1
ATOM 648 O O . GLY A 1 83 ? -15.541 3.935 18.472 1.00 78.69 83 GLY A O 1
ATOM 649 N N . ASP A 1 84 ? -15.663 4.035 20.716 1.00 83.81 84 ASP A N 1
ATOM 650 C CA . ASP A 1 84 ? -14.250 3.756 20.953 1.00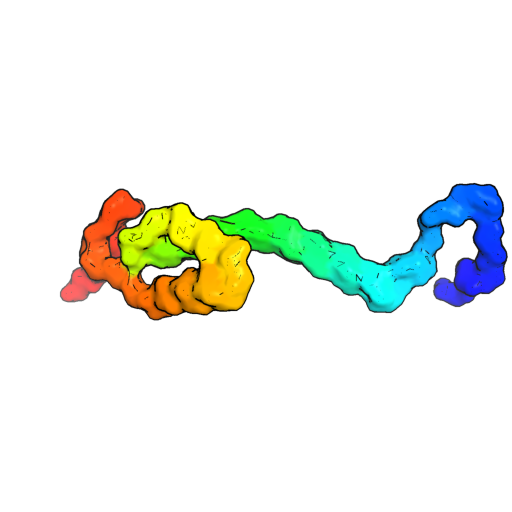 83.81 84 ASP A CA 1
ATOM 651 C C . ASP A 1 84 ? -13.869 2.361 20.445 1.00 83.81 84 ASP A C 1
ATOM 653 O O . ASP A 1 84 ? -14.598 1.385 20.639 1.00 83.81 84 ASP A O 1
ATOM 657 N N . ASN A 1 85 ? -12.699 2.252 19.821 1.00 86.69 85 ASN A N 1
ATOM 658 C CA . ASN A 1 85 ? -12.125 0.978 19.407 1.00 86.69 85 ASN A CA 1
ATOM 659 C C . ASN A 1 85 ? -10.766 0.756 20.086 1.00 86.69 85 ASN A C 1
ATOM 661 O O . ASN A 1 85 ? -10.240 1.613 20.799 1.00 86.69 85 ASN A O 1
ATOM 665 N N . ARG A 1 86 ? -10.152 -0.411 19.855 1.00 87.44 86 ARG A N 1
ATOM 666 C CA . ARG A 1 86 ? -8.849 -0.749 20.460 1.00 87.44 86 ARG A CA 1
ATOM 667 C C . ARG A 1 86 ? -7.696 0.171 20.024 1.00 87.44 86 ARG A C 1
ATOM 669 O O . ARG A 1 86 ? -6.600 0.062 20.568 1.00 87.44 86 ARG A O 1
ATOM 676 N N . PHE A 1 87 ? -7.914 1.003 19.008 1.00 86.06 87 PHE A N 1
ATOM 677 C CA . PHE A 1 87 ? -6.928 1.891 18.400 1.00 86.06 87 PHE A CA 1
ATOM 678 C C . PHE A 1 87 ? -7.137 3.365 18.784 1.00 86.06 87 PHE A C 1
ATOM 680 O O . PHE A 1 87 ? -6.264 4.183 18.498 1.00 86.06 87 PHE A O 1
ATOM 687 N N . GLY A 1 88 ? -8.238 3.711 19.460 1.00 81.94 88 GLY A N 1
ATOM 688 C CA . GLY A 1 88 ? -8.499 5.058 19.957 1.00 81.94 88 GLY A CA 1
ATOM 689 C C . GLY A 1 88 ? -9.972 5.334 20.249 1.00 81.94 88 GLY A C 1
ATOM 690 O O . GLY A 1 88 ? -10.859 4.560 19.888 1.00 81.94 88 GLY A O 1
ATOM 691 N N . ALA A 1 89 ? -10.219 6.467 20.905 1.00 78.25 89 ALA A N 1
ATOM 692 C CA . ALA A 1 89 ? -11.571 6.968 21.098 1.00 78.25 89 ALA A CA 1
ATOM 693 C C . ALA A 1 89 ? -12.176 7.412 19.760 1.00 78.25 89 ALA A C 1
ATOM 695 O O . ALA A 1 89 ? -11.457 7.910 18.883 1.00 78.25 89 ALA A O 1
ATOM 696 N N . ALA A 1 90 ? -13.490 7.253 19.608 1.00 72.75 90 ALA A N 1
ATOM 697 C CA . ALA A 1 90 ? -14.182 7.876 18.487 1.00 72.75 90 ALA A CA 1
ATOM 698 C C . ALA A 1 90 ? -14.022 9.404 18.573 1.00 72.75 90 ALA A C 1
ATOM 700 O O . ALA A 1 90 ? -13.954 9.942 19.682 1.00 72.75 90 ALA A O 1
ATOM 701 N N . PRO A 1 91 ? -13.980 10.120 17.431 1.00 69.19 91 PRO A N 1
ATOM 702 C CA . PRO A 1 91 ? -14.138 11.562 17.470 1.00 69.19 91 PRO A CA 1
ATOM 703 C C . PRO A 1 91 ? -15.445 11.862 18.200 1.00 69.19 91 PRO A C 1
ATOM 705 O O . PRO A 1 91 ? -16.478 11.259 17.897 1.00 69.19 91 PRO A O 1
ATOM 708 N N . ASP A 1 92 ? -15.373 12.748 19.185 1.00 64.81 92 ASP A N 1
ATOM 709 C CA . ASP A 1 92 ? -16.526 13.278 19.878 1.00 64.81 92 ASP A CA 1
ATOM 710 C C . ASP A 1 92 ? -17.490 13.833 18.828 1.00 64.81 92 ASP A C 1
ATOM 712 O O . ASP A 1 92 ? -17.192 14.794 18.119 1.00 64.81 92 ASP A O 1
ATOM 716 N N . GLU A 1 93 ? -18.641 13.168 18.676 1.00 65.44 93 GLU A N 1
ATOM 717 C CA . GLU A 1 93 ? -19.782 13.749 17.980 1.00 65.44 93 GLU A CA 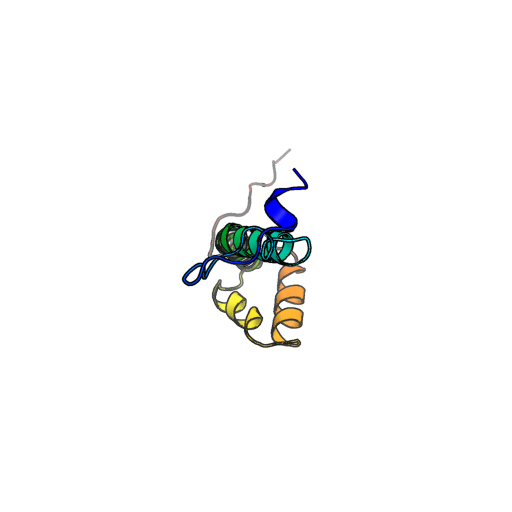1
ATOM 718 C C . GLU A 1 93 ? -20.003 15.102 18.643 1.00 65.44 93 GLU A C 1
ATOM 720 O O . GLU A 1 93 ? -20.292 15.160 19.839 1.00 65.44 93 GLU A O 1
ATOM 725 N N . TYR A 1 94 ? -19.759 16.180 17.900 1.00 60.16 94 TYR A N 1
ATOM 726 C CA . TYR A 1 94 ? -19.976 17.540 18.357 1.00 60.16 94 TYR A CA 1
ATOM 727 C C . TYR A 1 94 ? -21.415 17.611 18.882 1.00 60.16 94 TYR A C 1
ATOM 729 O O . TYR A 1 94 ? -22.375 17.515 18.119 1.00 60.16 94 TYR A O 1
ATOM 737 N N . ARG A 1 95 ? -21.549 17.615 20.213 1.00 56.91 95 ARG A N 1
ATOM 738 C CA . ARG A 1 95 ? -22.832 17.645 20.912 1.00 56.91 95 ARG A CA 1
ATOM 739 C C . ARG A 1 95 ? -23.366 19.067 20.796 1.00 56.91 95 ARG A C 1
ATOM 741 O O . ARG A 1 95 ? -23.014 19.904 21.625 1.00 56.91 95 ARG A O 1
ATOM 748 N N . ASP A 1 96 ? -24.163 19.298 19.759 1.00 60.31 96 ASP A N 1
ATOM 749 C CA . ASP A 1 96 ? -25.120 20.408 19.679 1.00 60.31 96 ASP A CA 1
ATOM 750 C C . ASP A 1 96 ? -26.249 20.225 20.709 1.00 60.31 96 ASP A C 1
ATOM 752 O O . ASP A 1 96 ? -26.762 19.084 20.839 1.00 60.31 96 ASP A O 1
#

Organism: NCBI:txid629741

Secondary structure (DSSP, 8-state):
--GGGGSPPPTT----TTTTTTTHHHHHHHHHHHHHHHHHHHHHHHHHHHHTT--GGGGGGGGSTTHHHHHHHHHHTSPPPSS-BTTBPPP-----

Radius of gyration: 23.64 Å; chains: 1; bounding box: 59×33×56 Å

InterPro domains:
  IPR008523 Protein of unknown function DUF805 [PF05656] (25-89)
  IPR008523 Protein of unknown function DUF805 [PTHR34980] (26-92)

Foldseek 3Di:
DCVVVPDDDDVPDPDDPCVCPPVNVVVVVVVVVCVVCVVVVLVVLQVLCVQQQHHSCLVCLVVPPPPSVVVSVVSSPDHGDPAAHPVGGDPPPPDD

pLDDT: mean 84.11, std 12.9, range [49.91, 97.5]

Sequence (96 aa):
MWLVAALPNEPGDNFRWRDLGAAGLPFYVMMLYALATIVPTCAVTVRRLHDADYSGWWLLLGFIPYIGEAALFALLCFKGTAGDNRFGAAPDEYRD